Protein AF-A0A924CB51-F1 (afdb_monomer_lite)

Structure (mmCIF, N/CA/C/O backbone):
data_AF-A0A924CB51-F1
#
_entry.id   AF-A0A924CB51-F1
#
l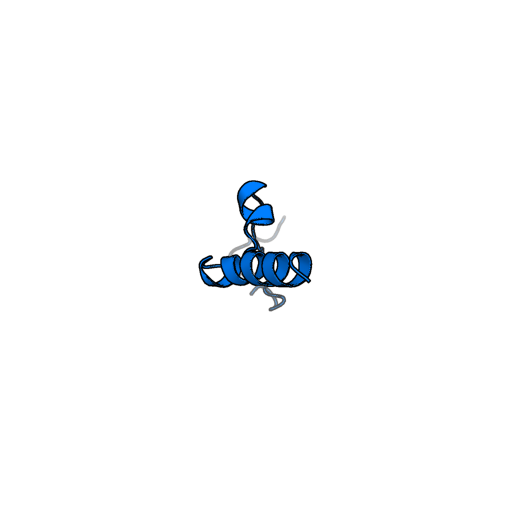oop_
_atom_site.group_PDB
_atom_site.id
_atom_site.type_symbol
_atom_site.label_atom_id
_atom_site.label_alt_id
_atom_site.label_comp_id
_atom_site.label_asym_id
_atom_site.label_entity_id
_atom_site.label_seq_id
_atom_site.pdbx_PDB_ins_code
_atom_site.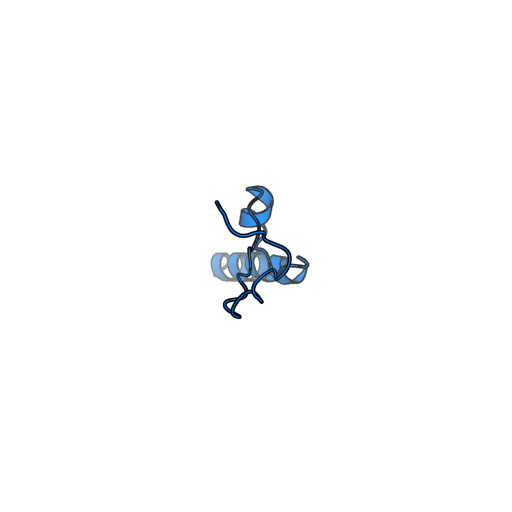Cartn_x
_atom_site.Cartn_y
_atom_site.Cartn_z
_atom_site.occupancy
_atom_site.B_iso_or_equiv
_atom_site.auth_seq_id
_atom_site.auth_comp_id
_atom_site.auth_asym_id
_atom_site.auth_atom_id
_atom_site.pdbx_PDB_model_num
ATOM 1 N N . GLY A 1 1 ? 9.642 1.979 -19.968 1.00 75.44 1 GLY A N 1
ATOM 2 C CA . GLY A 1 1 ? 9.382 3.416 -19.745 1.00 75.44 1 GLY A CA 1
ATOM 3 C C . GLY A 1 1 ? 9.591 3.741 -18.280 1.00 75.44 1 GLY A C 1
ATOM 4 O O . GLY A 1 1 ? 9.100 2.988 -17.449 1.00 75.44 1 GLY A O 1
ATOM 5 N N . ILE A 1 2 ? 10.325 4.813 -17.964 1.00 96.00 2 ILE A N 1
ATOM 6 C CA . ILE A 1 2 ? 10.717 5.201 -16.589 1.00 96.00 2 ILE A CA 1
ATOM 7 C C . ILE A 1 2 ? 9.519 5.294 -15.625 1.00 96.00 2 ILE A C 1
ATOM 9 O O . ILE A 1 2 ? 9.623 4.926 -14.462 1.00 96.00 2 ILE A O 1
ATOM 13 N N . VAL A 1 3 ? 8.351 5.682 -16.145 1.00 96.06 3 VAL A N 1
ATOM 14 C CA . VAL A 1 3 ? 7.083 5.762 -15.406 1.00 96.06 3 VAL A CA 1
ATOM 15 C C . VAL A 1 3 ? 6.668 4.407 -14.830 1.00 96.06 3 VAL A C 1
ATOM 17 O O . VAL A 1 3 ? 6.274 4.328 -13.673 1.00 96.06 3 VAL A O 1
ATOM 20 N N . VAL A 1 4 ? 6.800 3.329 -15.608 1.00 97.19 4 VAL A N 1
ATOM 21 C CA . VAL A 1 4 ? 6.432 1.976 -15.160 1.00 97.19 4 VAL A CA 1
ATOM 22 C C . VAL A 1 4 ? 7.370 1.508 -14.050 1.00 97.19 4 VAL A C 1
ATOM 24 O O . VAL A 1 4 ? 6.912 0.966 -13.051 1.00 97.19 4 VAL A O 1
ATOM 27 N N . LEU A 1 5 ? 8.673 1.777 -14.183 1.00 97.06 5 LEU A N 1
ATOM 28 C CA . LEU A 1 5 ? 9.649 1.484 -13.129 1.00 97.06 5 LEU A CA 1
ATOM 29 C C . LEU A 1 5 ? 9.335 2.263 -11.846 1.00 97.06 5 LEU A C 1
ATOM 31 O O . LEU A 1 5 ? 9.354 1.682 -10.765 1.00 97.06 5 LEU A O 1
ATOM 35 N N . GLY A 1 6 ? 8.982 3.545 -11.972 1.00 94.88 6 GLY A N 1
ATOM 36 C CA . GLY A 1 6 ? 8.553 4.377 -10.850 1.00 94.88 6 GLY A CA 1
ATOM 37 C C . GLY A 1 6 ? 7.295 3.843 -10.164 1.00 94.88 6 GLY A C 1
ATOM 38 O O . GLY A 1 6 ? 7.272 3.730 -8.945 1.00 94.88 6 GLY A O 1
ATOM 39 N N . MET A 1 7 ? 6.282 3.439 -10.934 1.00 95.19 7 MET A N 1
ATOM 40 C CA . MET A 1 7 ? 5.057 2.825 -10.407 1.00 95.19 7 MET A CA 1
ATOM 41 C C . MET A 1 7 ? 5.333 1.514 -9.669 1.00 95.19 7 MET A C 1
ATOM 43 O O . MET A 1 7 ? 4.779 1.299 -8.596 1.00 95.19 7 MET A O 1
ATOM 47 N N . ILE A 1 8 ? 6.207 0.655 -10.201 1.00 96.12 8 ILE A N 1
ATOM 48 C CA . ILE A 1 8 ? 6.581 -0.608 -9.546 1.00 96.12 8 ILE A CA 1
ATOM 49 C C . ILE A 1 8 ? 7.325 -0.333 -8.239 1.00 96.12 8 ILE A C 1
ATOM 51 O O . ILE A 1 8 ? 6.985 -0.919 -7.214 1.00 96.12 8 ILE A O 1
ATOM 55 N N . ALA A 1 9 ? 8.312 0.567 -8.259 1.00 94.38 9 ALA A N 1
ATOM 56 C CA . ALA A 1 9 ? 9.061 0.945 -7.064 1.00 94.38 9 ALA A CA 1
ATOM 57 C C . ALA A 1 9 ? 8.145 1.565 -5.999 1.00 94.38 9 ALA A C 1
ATOM 59 O O . ALA A 1 9 ? 8.224 1.205 -4.827 1.00 94.38 9 ALA A O 1
ATOM 60 N N . TRP A 1 10 ? 7.227 2.440 -6.413 1.00 92.50 10 TRP A N 1
ATOM 61 C CA . TRP A 1 10 ? 6.230 3.036 -5.532 1.00 92.50 10 TRP A CA 1
ATOM 62 C C . TRP A 1 10 ? 5.268 1.988 -4.962 1.00 92.50 10 TRP A C 1
ATOM 64 O O . TRP A 1 10 ? 5.093 1.930 -3.749 1.00 92.50 10 TRP A O 1
ATOM 74 N N . ALA A 1 11 ? 4.717 1.091 -5.781 1.00 93.75 11 ALA A N 1
ATOM 75 C CA . ALA A 1 11 ? 3.842 0.014 -5.316 1.00 93.75 11 ALA A CA 1
ATOM 76 C C . ALA A 1 11 ? 4.569 -0.971 -4.383 1.00 93.75 11 ALA A C 1
ATOM 78 O O . ALA A 1 11 ? 3.976 -1.487 -3.437 1.00 93.75 11 ALA A O 1
ATOM 79 N N . ALA A 1 12 ? 5.866 -1.211 -4.600 1.00 95.12 12 ALA A N 1
ATOM 80 C CA . ALA A 1 12 ? 6.676 -2.071 -3.743 1.00 95.12 12 ALA A CA 1
ATOM 81 C C . ALA A 1 12 ? 6.805 -1.533 -2.309 1.00 95.12 12 ALA A C 1
ATOM 83 O O . ALA A 1 12 ? 6.996 -2.332 -1.393 1.00 95.12 12 ALA A O 1
ATOM 84 N N . THR A 1 13 ? 6.638 -0.222 -2.090 1.00 92.31 13 THR A N 1
ATOM 85 C CA . THR A 1 13 ? 6.682 0.371 -0.742 1.00 92.31 13 THR A CA 1
ATOM 86 C C . THR A 1 13 ? 5.618 -0.197 0.198 1.00 92.31 13 THR A C 1
ATOM 88 O O . THR A 1 13 ? 5.892 -0.343 1.386 1.00 92.31 13 THR A O 1
ATOM 91 N N . ALA A 1 14 ? 4.463 -0.627 -0.325 1.00 92.31 14 ALA A N 1
ATOM 92 C CA . ALA A 1 14 ? 3.409 -1.255 0.473 1.00 92.31 14 ALA A CA 1
ATOM 93 C C . ALA A 1 14 ? 3.860 -2.548 1.168 1.00 92.31 14 ALA A C 1
ATOM 95 O O . ALA A 1 14 ? 3.336 -2.889 2.220 1.00 92.31 14 ALA A O 1
ATOM 96 N N . ARG A 1 15 ? 4.871 -3.257 0.640 1.00 91.75 15 ARG A N 1
ATOM 97 C CA . ARG A 1 15 ? 5.409 -4.473 1.283 1.00 91.75 15 ARG A CA 1
ATOM 98 C C . ARG A 1 15 ? 6.161 -4.201 2.586 1.00 91.75 15 ARG A C 1
ATOM 100 O O . ARG A 1 15 ? 6.397 -5.135 3.344 1.00 91.75 15 ARG A O 1
ATOM 107 N N . PHE A 1 16 ? 6.566 -2.957 2.825 1.00 90.25 16 PHE A N 1
ATOM 108 C CA . PHE A 1 16 ? 7.221 -2.547 4.068 1.00 90.25 16 PHE A CA 1
ATOM 109 C C . PHE A 1 16 ? 6.228 -2.003 5.098 1.00 90.25 16 PHE A C 1
ATOM 111 O O . PHE A 1 16 ? 6.605 -1.750 6.242 1.00 90.25 16 PHE A O 1
ATOM 118 N N . ASP A 1 17 ? 4.971 -1.815 4.701 1.00 88.25 17 ASP A N 1
ATOM 119 C CA . ASP A 1 17 ? 3.903 -1.438 5.605 1.00 88.25 17 ASP A CA 1
ATOM 120 C C . ASP A 1 17 ? 3.252 -2.690 6.209 1.00 88.25 17 ASP A C 1
ATOM 122 O O . ASP A 1 17 ? 3.004 -3.673 5.511 1.00 88.25 17 ASP A O 1
ATOM 126 N N . ARG A 1 18 ? 2.989 -2.670 7.522 1.00 85.75 18 ARG A N 1
ATOM 127 C CA . ARG A 1 18 ? 2.443 -3.833 8.243 1.00 85.75 18 ARG A CA 1
ATOM 128 C C . ARG A 1 18 ? 1.053 -4.215 7.742 1.00 85.75 18 ARG A C 1
ATOM 130 O O . ARG A 1 18 ? 0.729 -5.399 7.712 1.00 85.75 18 ARG A O 1
ATOM 137 N N . ASP A 1 19 ? 0.275 -3.216 7.346 1.00 88.25 19 ASP A N 1
ATOM 138 C CA . ASP A 1 19 ? -1.093 -3.381 6.873 1.00 88.25 19 ASP A CA 1
ATOM 139 C C . ASP A 1 19 ? -1.146 -3.464 5.337 1.00 88.25 19 ASP A C 1
ATOM 141 O O . ASP A 1 19 ? -2.219 -3.608 4.754 1.00 88.25 19 ASP A O 1
ATOM 145 N N . GLY A 1 20 ? 0.009 -3.408 4.660 1.00 89.44 20 GLY A N 1
ATOM 146 C CA . GLY A 1 20 ? 0.091 -3.399 3.202 1.00 89.44 20 GLY A CA 1
ATOM 147 C C . GLY A 1 20 ? -0.341 -2.070 2.578 1.00 89.44 20 GLY A C 1
ATOM 148 O O . GLY A 1 20 ? -0.733 -2.041 1.411 1.00 89.44 20 GLY A O 1
ATOM 149 N N . GLN A 1 21 ? -0.312 -0.974 3.341 1.00 91.88 21 GLN A N 1
ATOM 150 C CA . GLN A 1 21 ? -0.777 0.329 2.884 1.00 91.88 21 GLN A CA 1
ATOM 151 C C . GLN A 1 21 ? 0.212 0.983 1.907 1.00 91.88 21 GLN A C 1
ATOM 153 O O . GLN A 1 21 ? 1.424 1.004 2.136 1.00 91.88 21 GLN A O 1
ATOM 158 N N . PHE A 1 22 ? -0.295 1.572 0.818 1.00 93.06 22 PHE A N 1
ATOM 159 C CA . PHE A 1 22 ? 0.546 2.350 -0.092 1.00 93.06 22 PHE A CA 1
ATOM 160 C C . PHE A 1 22 ? 1.082 3.615 0.584 1.00 93.06 22 PHE A C 1
ATOM 162 O O . PHE A 1 22 ? 0.417 4.236 1.413 1.00 93.06 22 PHE A O 1
ATOM 169 N N . LEU A 1 23 ? 2.267 4.061 0.156 1.00 89.75 23 LEU A N 1
ATOM 170 C CA . LEU A 1 23 ? 2.944 5.214 0.754 1.00 89.75 23 LEU A CA 1
ATOM 171 C C . LEU A 1 23 ? 2.062 6.476 0.805 1.00 89.75 23 LEU A C 1
ATOM 173 O O . LEU A 1 23 ? 2.058 7.176 1.814 1.00 89.75 23 LEU A O 1
ATOM 177 N N . HIS A 1 24 ? 1.299 6.756 -0.258 1.00 91.12 24 HIS A N 1
ATOM 178 C CA . HIS A 1 24 ? 0.439 7.945 -0.324 1.00 91.12 24 HIS A CA 1
ATOM 179 C C . HIS A 1 24 ? -0.754 7.901 0.646 1.00 91.12 24 HIS A C 1
ATOM 181 O O . HIS A 1 24 ? -1.084 8.919 1.250 1.00 91.12 24 HIS A O 1
ATOM 187 N N . ASP A 1 25 ? -1.345 6.724 0.856 1.00 89.31 25 ASP A N 1
ATOM 188 C CA . ASP A 1 25 ? -2.461 6.511 1.780 1.00 89.31 25 ASP A CA 1
ATOM 189 C C . ASP A 1 25 ? -2.012 6.730 3.227 1.00 89.31 25 ASP A C 1
ATOM 191 O O . ASP A 1 25 ? -2.719 7.358 4.024 1.00 89.31 25 ASP A O 1
ATOM 195 N N . ARG A 1 26 ? -0.798 6.263 3.547 1.00 86.75 26 ARG A N 1
ATOM 196 C CA . ARG A 1 26 ? -0.164 6.451 4.854 1.00 86.75 26 ARG A CA 1
ATOM 197 C C . ARG A 1 26 ? 0.213 7.910 5.103 1.00 86.75 26 ARG A C 1
ATOM 199 O O . ARG A 1 26 ? -0.007 8.414 6.201 1.00 86.75 26 ARG A O 1
ATOM 206 N N . LEU A 1 27 ? 0.732 8.605 4.086 1.00 88.56 27 LEU A N 1
ATOM 207 C CA . LEU A 1 27 ? 0.987 10.053 4.136 1.00 88.56 27 LEU A CA 1
ATOM 208 C C . LEU A 1 27 ? -0.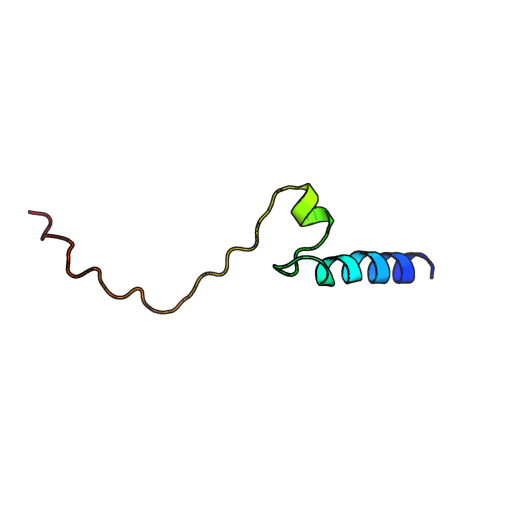297 10.852 4.397 1.00 88.56 27 LEU A C 1
ATOM 210 O O . LEU A 1 27 ? -0.264 11.837 5.128 1.00 88.56 27 LEU A O 1
ATOM 214 N N . ALA A 1 28 ? -1.428 10.407 3.845 1.00 93.25 28 ALA A N 1
ATOM 215 C CA . ALA A 1 28 ? -2.738 11.006 4.082 1.00 93.25 28 ALA A CA 1
ATOM 216 C C . ALA A 1 28 ? -3.355 10.634 5.448 1.00 93.25 28 ALA A C 1
ATOM 218 O O . ALA A 1 28 ? -4.440 11.111 5.777 1.00 93.25 28 ALA A O 1
ATOM 219 N N . GLY A 1 29 ? -2.701 9.780 6.246 1.00 89.56 29 GLY A N 1
ATOM 220 C CA . GLY A 1 29 ? -3.211 9.333 7.547 1.00 89.56 29 GLY A CA 1
ATOM 221 C C . GLY A 1 29 ? -4.454 8.446 7.450 1.00 89.56 29 GLY A C 1
ATOM 222 O O . GLY A 1 29 ? -5.202 8.306 8.420 1.00 89.56 29 GLY A O 1
ATOM 223 N N . THR A 1 30 ? -4.703 7.856 6.280 1.00 91.38 30 THR A N 1
ATOM 224 C CA . THR A 1 30 ? -5.778 6.874 6.126 1.00 91.38 30 THR A CA 1
ATOM 225 C C . THR A 1 30 ? -5.379 5.566 6.812 1.00 91.38 30 THR A C 1
ATOM 227 O O . THR A 1 30 ? -4.208 5.346 7.116 1.00 91.38 30 THR A O 1
ATOM 230 N N . ARG A 1 31 ? -6.341 4.681 7.082 1.00 86.56 31 ARG A N 1
ATOM 231 C CA . ARG A 1 31 ? -6.068 3.341 7.621 1.00 86.56 31 ARG A CA 1
ATOM 232 C C . ARG A 1 31 ? -6.936 2.309 6.922 1.00 86.56 31 ARG A C 1
ATOM 234 O O . ARG A 1 31 ? -8.078 2.608 6.569 1.00 86.56 31 ARG A O 1
ATOM 241 N N . ILE A 1 32 ? -6.429 1.092 6.792 1.00 86.12 32 ILE A N 1
ATOM 242 C CA . ILE A 1 32 ? -7.220 -0.038 6.311 1.00 86.12 32 ILE A CA 1
ATOM 243 C C . ILE A 1 32 ? -8.100 -0.520 7.469 1.00 86.12 32 ILE A C 1
ATOM 245 O O . ILE A 1 32 ? -7.608 -0.874 8.537 1.00 86.12 32 ILE A O 1
ATOM 249 N N . VAL A 1 33 ? -9.419 -0.502 7.277 1.00 87.00 33 VAL A N 1
ATOM 250 C CA . VAL A 1 33 ? -10.3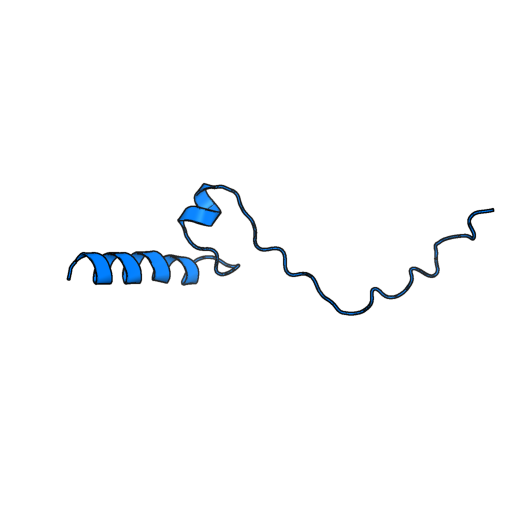81 -1.080 8.224 1.00 87.00 33 VAL A CA 1
ATOM 251 C C . VAL A 1 33 ? -10.925 -2.353 7.600 1.00 87.00 33 VAL A C 1
ATOM 253 O O . VAL A 1 33 ? -11.703 -2.298 6.649 1.00 87.00 33 VAL A O 1
ATOM 256 N N . VAL A 1 34 ? -10.507 -3.500 8.131 1.00 84.19 34 VAL A N 1
ATOM 257 C CA . VAL A 1 34 ? -11.085 -4.792 7.757 1.00 84.19 34 VAL A CA 1
ATOM 258 C C . VAL A 1 34 ? -12.333 -4.999 8.602 1.00 84.19 34 VAL A C 1
ATOM 260 O O . VAL A 1 34 ? -12.259 -5.126 9.824 1.00 84.19 34 VAL A O 1
ATOM 263 N N . TRP A 1 35 ? -13.490 -5.006 7.950 1.00 82.50 35 TRP A N 1
ATOM 264 C CA . TRP A 1 35 ? -14.735 -5.400 8.590 1.00 82.50 35 TRP A CA 1
ATOM 265 C C . TRP A 1 35 ? -14.824 -6.917 8.567 1.00 82.50 35 TRP A C 1
ATOM 267 O O . TRP A 1 35 ? -14.88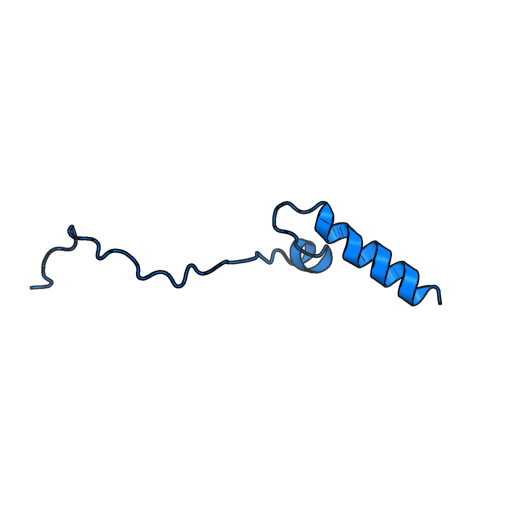2 -7.520 7.496 1.00 82.50 35 TRP A O 1
ATOM 277 N N . ASP A 1 36 ? -14.842 -7.527 9.747 1.00 78.62 36 ASP A N 1
ATOM 278 C CA . ASP A 1 36 ? -15.257 -8.915 9.851 1.00 78.62 36 ASP A CA 1
ATOM 279 C C . ASP A 1 36 ? -16.776 -8.964 9.645 1.00 78.62 36 ASP A C 1
ATOM 281 O O . ASP A 1 36 ? -17.547 -8.434 10.449 1.00 78.62 36 ASP A O 1
ATOM 285 N N . LEU A 1 37 ? -17.197 -9.536 8.515 1.00 73.62 37 LEU A N 1
ATOM 286 C CA . LEU A 1 37 ? -18.609 -9.767 8.206 1.00 73.62 37 LEU A CA 1
ATOM 287 C C . LEU A 1 37 ? -19.182 -10.934 9.019 1.00 73.62 37 LEU A C 1
ATOM 289 O O . LEU A 1 37 ? -20.378 -11.213 8.910 1.00 73.62 37 LEU A O 1
ATOM 293 N N . ALA A 1 38 ? -18.361 -11.615 9.828 1.00 79.19 38 ALA A N 1
ATOM 294 C CA . ALA A 1 38 ? -18.861 -12.587 10.777 1.00 79.19 38 ALA A CA 1
ATOM 295 C C . ALA A 1 38 ? -19.947 -11.941 11.655 1.00 79.19 38 ALA A C 1
ATOM 297 O O . ALA A 1 38 ? -19.770 -10.824 12.161 1.00 79.19 38 ALA A O 1
ATOM 298 N N . PRO A 1 39 ? -21.084 -12.630 11.863 1.00 74.31 39 PRO A N 1
ATOM 299 C CA . PRO A 1 39 ? -22.108 -12.157 12.773 1.00 74.31 39 PRO A CA 1
ATOM 300 C C . PRO A 1 39 ? -21.474 -11.868 14.133 1.00 74.31 39 PRO A C 1
ATOM 302 O O . PRO A 1 39 ? -20.904 -12.761 14.766 1.00 74.31 39 PRO A O 1
ATOM 305 N N . ARG A 1 40 ? -21.567 -10.615 14.597 1.00 70.44 40 ARG A N 1
ATOM 306 C CA . ARG A 1 40 ? -21.185 -10.283 15.970 1.00 70.44 40 ARG A CA 1
ATOM 307 C C . ARG A 1 40 ? -21.986 -11.192 16.897 1.00 70.44 40 ARG A C 1
ATOM 309 O O . ARG A 1 40 ? -23.215 -11.193 16.834 1.00 70.44 40 ARG A O 1
ATOM 316 N N . LYS A 1 41 ? -21.301 -11.965 17.749 1.00 74.94 41 LYS A N 1
ATOM 317 C CA . LYS A 1 41 ? -21.978 -12.708 18.819 1.00 74.94 41 LYS A CA 1
ATOM 318 C C . LYS A 1 41 ? -22.816 -11.697 19.610 1.00 74.94 41 LYS A C 1
ATOM 320 O O . LYS A 1 41 ? -22.253 -10.675 20.015 1.00 74.94 41 LYS A O 1
ATOM 325 N N . PRO A 1 42 ? -24.127 -11.932 19.795 1.00 71.56 42 PRO A N 1
ATOM 326 C CA . PRO A 1 42 ? -24.952 -11.048 20.597 1.00 71.56 42 PRO A CA 1
ATOM 327 C C . PRO A 1 42 ? -24.295 -10.883 21.965 1.00 71.56 42 PRO A C 1
ATOM 329 O O . PRO A 1 42 ? -23.936 -11.877 22.599 1.00 71.56 42 PRO A O 1
ATOM 332 N N . ASN A 1 43 ? -24.095 -9.640 22.402 1.00 72.56 43 ASN A N 1
ATOM 333 C CA . ASN A 1 43 ? -23.631 -9.384 23.755 1.00 72.56 43 ASN A CA 1
ATOM 334 C C . ASN A 1 43 ? -24.770 -9.762 24.710 1.00 72.56 43 ASN A C 1
ATOM 336 O O . ASN A 1 43 ? -25.702 -8.984 24.905 1.00 72.56 43 ASN A O 1
ATOM 340 N N . THR A 1 44 ? -24.713 -10.962 25.287 1.00 72.12 44 THR A N 1
ATOM 341 C CA . THR A 1 44 ? -25.694 -11.483 26.254 1.00 72.12 44 THR A CA 1
ATOM 342 C C . THR A 1 44 ? -25.758 -10.678 27.557 1.00 72.12 44 THR A C 1
ATOM 344 O O . THR A 1 44 ? -26.575 -10.991 28.416 1.00 72.12 44 THR A O 1
ATOM 347 N N . ALA A 1 45 ? -24.941 -9.629 27.705 1.00 71.88 45 ALA A N 1
ATOM 348 C CA . ALA A 1 45 ? -24.974 -8.705 28.832 1.00 71.88 45 ALA A CA 1
ATOM 349 C C . ALA A 1 45 ? -25.800 -7.426 28.593 1.00 71.88 45 ALA A C 1
ATOM 351 O O . ALA A 1 45 ? -25.851 -6.594 29.493 1.00 71.88 45 ALA A O 1
ATOM 352 N N . GLN A 1 46 ? -26.425 -7.224 27.424 1.00 65.44 46 GLN A N 1
ATOM 353 C CA . GLN A 1 46 ? -27.308 -6.069 27.203 1.00 65.44 46 GLN A CA 1
ATOM 354 C C . GLN A 1 46 ? -28.651 -6.316 27.925 1.00 65.44 46 GLN A C 1
ATOM 356 O O . GLN A 1 46 ? -29.391 -7.208 27.503 1.00 65.44 46 GLN A 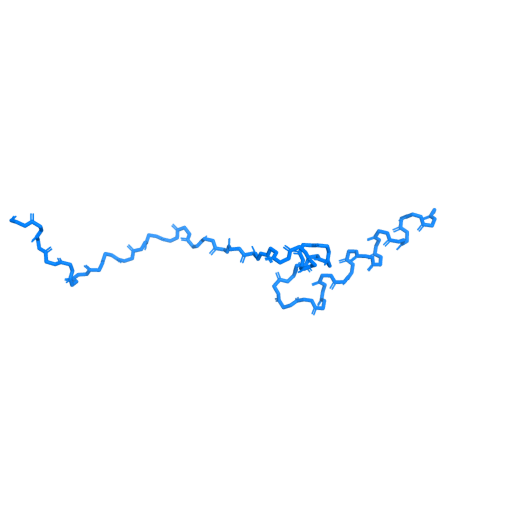O 1
ATOM 361 N N . PRO A 1 47 ? -28.996 -5.575 28.998 1.00 66.75 47 PRO A N 1
ATOM 362 C CA . PRO A 1 47 ? -30.293 -5.729 29.652 1.00 66.75 47 PRO A CA 1
ATOM 363 C C . PRO A 1 47 ? -31.420 -5.325 28.689 1.00 66.75 47 PRO A C 1
ATOM 365 O O . PRO A 1 47 ? -31.185 -4.486 27.810 1.00 66.75 47 PRO A O 1
ATOM 368 N N . PRO A 1 48 ? -32.635 -5.889 28.836 1.00 65.19 48 PRO A N 1
ATOM 369 C CA . PRO A 1 48 ? -33.775 -5.481 28.028 1.00 65.19 48 PRO A CA 1
ATOM 370 C C . PRO A 1 48 ? -34.005 -3.978 28.199 1.00 65.19 48 PRO A C 1
ATOM 372 O O . PRO A 1 48 ? -33.988 -3.449 29.312 1.00 65.19 48 PRO A O 1
ATOM 375 N N . ALA A 1 49 ? -34.161 -3.284 27.076 1.00 68.31 49 ALA A N 1
ATOM 376 C CA . ALA A 1 49 ? -34.513 -1.878 27.078 1.00 68.31 49 ALA A CA 1
ATOM 377 C C . ALA A 1 49 ? -35.993 -1.747 27.462 1.00 68.31 49 ALA A C 1
ATOM 379 O O . ALA A 1 49 ? -36.840 -1.726 26.576 1.00 68.31 49 ALA A O 1
ATOM 380 N N . GLY A 1 50 ? -36.261 -1.652 28.769 1.00 50.06 50 GLY A N 1
ATOM 381 C CA . GLY A 1 50 ? -37.589 -1.361 29.324 1.00 50.06 50 GLY A CA 1
ATOM 382 C C . GLY A 1 50 ? -38.506 -2.566 29.442 1.00 50.06 50 GLY A C 1
ATOM 383 O O . GLY A 1 50 ? -38.693 -3.279 28.434 1.00 50.06 50 GLY A O 1
#

Foldseek 3Di:
DVVVVVVVVQQVVLVVPPQSDGPVCVVVVHDDDDDDPPPDDPPPPDPPPD

Secondary structure (DSSP, 8-state):
-HHHHHHHHHHHGGGGSTT---HHHHHTT--------SPPPP-TT-----

Radius of gyration: 19.96 Å; chains: 1; bounding box: 48×24×49 Å

Sequence (50 aa):
GIVVLGMIAWAATARFDRDGQFLHDRLAGTRIVVWDLAPRKPNTAQPPAG

pLDDT: mean 84.56, std 10.73, range [50.06, 97.19]